Protein AF-B3QTT0-F1 (afdb_monomer)

Structure (mmCIF, N/CA/C/O backbone):
data_AF-B3QTT0-F1
#
_entry.id   AF-B3QTT0-F1
#
loop_
_atom_site.group_PDB
_atom_site.id
_atom_site.type_symbol
_atom_site.label_atom_id
_atom_site.label_alt_id
_atom_site.label_comp_id
_atom_site.label_asym_id
_atom_site.label_entity_id
_atom_site.label_seq_id
_atom_site.pdbx_PDB_ins_code
_atom_site.Cartn_x
_atom_site.Cartn_y
_atom_site.Cartn_z
_atom_site.occupancy
_atom_site.B_iso_or_equiv
_atom_site.auth_seq_id
_atom_site.auth_comp_id
_atom_site.auth_asym_id
_atom_site.auth_atom_id
_atom_site.pdbx_PDB_model_num
ATOM 1 N N . MET A 1 1 ? -16.210 -23.527 11.762 1.00 30.28 1 MET A N 1
ATOM 2 C CA . MET A 1 1 ? -15.194 -23.739 10.715 1.00 30.28 1 MET A CA 1
ATOM 3 C C . MET A 1 1 ? -14.588 -22.382 10.447 1.00 30.28 1 MET A C 1
ATOM 5 O O . MET A 1 1 ? -15.225 -21.560 9.808 1.00 30.28 1 MET A O 1
ATOM 9 N N . SER A 1 2 ? -13.463 -22.096 11.092 1.00 31.66 2 SER A N 1
ATOM 10 C CA . SER A 1 2 ? -12.810 -20.791 11.032 1.00 31.66 2 SER A CA 1
ATOM 11 C C . SER A 1 2 ? -12.000 -20.753 9.745 1.00 31.66 2 SER A C 1
ATOM 13 O O . SER A 1 2 ? -11.063 -21.538 9.609 1.00 31.66 2 SER A O 1
ATOM 15 N N . ALA A 1 3 ? -12.401 -19.918 8.785 1.00 34.81 3 ALA A N 1
ATOM 16 C CA . ALA A 1 3 ? -11.588 -19.654 7.609 1.00 34.81 3 ALA A CA 1
ATOM 17 C C . ALA A 1 3 ? -10.241 -19.118 8.103 1.00 34.81 3 ALA A C 1
ATOM 19 O O . ALA A 1 3 ? -10.165 -18.071 8.742 1.00 34.81 3 ALA A O 1
ATOM 20 N N . THR A 1 4 ? -9.193 -19.908 7.907 1.00 35.78 4 THR A N 1
ATOM 21 C CA . THR A 1 4 ? -7.813 -19.526 8.164 1.00 35.78 4 THR A CA 1
ATOM 22 C C . THR A 1 4 ? -7.511 -18.273 7.356 1.00 35.78 4 THR A C 1
ATOM 24 O O . THR A 1 4 ? -7.385 -18.340 6.135 1.00 35.78 4 THR A O 1
ATOM 27 N N . GLN A 1 5 ? -7.405 -17.140 8.050 1.00 41.88 5 GLN A N 1
ATOM 28 C CA . GLN A 1 5 ? -6.781 -15.903 7.587 1.00 41.88 5 GLN A CA 1
ATOM 29 C C . GLN A 1 5 ? -5.292 -16.195 7.322 1.00 41.88 5 GLN A C 1
ATOM 31 O O . GLN A 1 5 ? -4.412 -15.857 8.104 1.00 41.88 5 GLN A O 1
ATOM 36 N N . GLN A 1 6 ? -4.995 -16.925 6.248 1.00 40.34 6 GLN A N 1
ATOM 37 C CA . GLN A 1 6 ? -3.634 -17.128 5.765 1.00 40.34 6 GLN A CA 1
ATOM 38 C C . GLN A 1 6 ? -3.303 -15.977 4.810 1.00 40.34 6 GLN A C 1
ATOM 40 O O . GLN A 1 6 ? -3.193 -16.163 3.600 1.00 40.34 6 GLN A O 1
ATOM 45 N N . ASN A 1 7 ? -3.149 -14.765 5.355 1.00 41.94 7 ASN A N 1
ATOM 46 C CA . ASN A 1 7 ? -2.376 -13.747 4.649 1.00 41.94 7 ASN A CA 1
ATOM 47 C C . ASN A 1 7 ? -0.917 -14.217 4.672 1.00 41.94 7 ASN A C 1
ATOM 49 O O . ASN A 1 7 ? -0.237 -14.185 5.689 1.00 41.94 7 ASN A O 1
ATOM 53 N N . SER A 1 8 ? -0.551 -14.786 3.526 1.00 37.41 8 SER A N 1
ATOM 54 C CA . SER A 1 8 ? 0.624 -15.576 3.167 1.00 37.41 8 SER A CA 1
ATOM 55 C C . SER A 1 8 ? 1.995 -15.081 3.695 1.00 37.41 8 SER A C 1
ATOM 57 O O . SER A 1 8 ? 2.170 -13.876 3.894 1.00 37.41 8 SER A O 1
ATOM 59 N N . PRO A 1 9 ? 3.004 -15.985 3.794 1.00 49.59 9 PRO A N 1
ATOM 60 C CA . PRO A 1 9 ? 4.434 -15.737 4.095 1.00 49.59 9 PRO A CA 1
ATOM 61 C C . PRO A 1 9 ? 5.129 -14.557 3.382 1.00 49.59 9 PRO A C 1
ATOM 63 O O . PRO A 1 9 ? 6.264 -14.218 3.712 1.00 49.59 9 PRO A O 1
ATOM 66 N N . ARG A 1 10 ? 4.476 -13.917 2.408 1.00 65.88 10 ARG A N 1
ATOM 67 C CA . ARG A 1 10 ? 4.928 -12.694 1.734 1.00 65.88 10 ARG A CA 1
ATOM 68 C C . ARG A 1 10 ? 4.913 -11.451 2.638 1.00 65.88 10 ARG A C 1
ATOM 70 O O . ARG A 1 10 ? 5.781 -10.598 2.488 1.00 65.88 10 ARG A O 1
ATOM 77 N N . TRP A 1 11 ? 3.977 -11.358 3.586 1.00 66.75 11 TRP A N 1
ATOM 78 C CA . TRP A 1 11 ? 3.913 -10.244 4.549 1.00 66.75 11 TRP A CA 1
ATOM 79 C C . TRP A 1 11 ? 4.868 -10.437 5.732 1.00 66.75 11 TRP A C 1
ATOM 81 O O . TRP A 1 11 ? 5.407 -9.466 6.252 1.00 66.75 11 TRP A O 1
ATOM 91 N N . GLU A 1 12 ? 5.128 -11.689 6.124 1.00 60.31 12 GLU A N 1
ATOM 92 C CA . GLU A 1 12 ? 5.985 -12.042 7.269 1.00 60.31 12 GLU A CA 1
ATOM 93 C C . GLU A 1 12 ? 7.455 -11.634 7.084 1.00 60.31 12 GLU A C 1
ATOM 95 O O . GLU A 1 12 ? 8.209 -11.560 8.052 1.00 60.31 12 GLU A O 1
ATOM 100 N N . ARG A 1 13 ? 7.873 -11.354 5.843 1.00 75.94 13 ARG A N 1
ATOM 101 C CA . ARG A 1 13 ? 9.227 -10.877 5.527 1.00 75.94 13 ARG A CA 1
ATOM 102 C C . ARG A 1 13 ? 9.392 -9.371 5.728 1.00 75.94 13 ARG A C 1
ATOM 104 O O . ARG A 1 13 ? 10.522 -8.895 5.695 1.00 75.94 13 ARG A O 1
ATOM 111 N N . LEU A 1 14 ? 8.302 -8.620 5.895 1.00 89.50 14 LEU A N 1
ATOM 112 C CA . LEU A 1 14 ? 8.354 -7.168 6.034 1.00 89.50 14 LEU A CA 1
ATOM 113 C C . LEU A 1 14 ? 8.756 -6.771 7.456 1.00 89.50 14 LEU A C 1
ATOM 115 O O . LEU A 1 14 ? 8.346 -7.385 8.440 1.00 89.50 14 LEU A O 1
ATOM 119 N N . VAL A 1 15 ? 9.545 -5.706 7.569 1.00 92.94 15 VAL A N 1
ATOM 120 C CA . VAL A 1 15 ? 10.013 -5.175 8.853 1.00 92.94 15 VAL A CA 1
ATOM 121 C C . VAL A 1 15 ? 9.208 -3.929 9.194 1.00 92.94 15 VAL A C 1
ATOM 123 O O . VAL A 1 15 ? 9.113 -3.025 8.364 1.00 92.94 15 VAL A O 1
ATOM 126 N N . LYS A 1 16 ? 8.637 -3.867 10.406 1.00 94.44 16 LYS A N 1
ATOM 127 C CA . LYS A 1 16 ? 7.961 -2.657 10.903 1.00 94.44 16 LYS A CA 1
ATOM 128 C C . LYS A 1 16 ? 8.996 -1.544 11.040 1.00 94.44 16 LYS A C 1
ATOM 130 O O . LYS A 1 16 ? 9.996 -1.720 11.734 1.00 94.44 16 LYS A O 1
ATOM 135 N N . VAL A 1 17 ? 8.755 -0.420 10.377 1.00 96.19 17 VAL A N 1
ATOM 136 C CA . VAL A 1 17 ? 9.659 0.740 10.368 1.00 96.19 17 VAL A CA 1
ATOM 137 C C . VAL A 1 17 ? 9.076 1.941 11.101 1.00 96.19 17 VAL A C 1
ATOM 139 O O . VAL A 1 17 ? 9.834 2.759 11.613 1.00 96.19 17 VAL A O 1
ATOM 142 N N . GLU A 1 18 ? 7.749 2.043 11.181 1.00 96.38 18 GLU A N 1
ATOM 143 C CA . GLU A 1 18 ? 7.062 3.195 11.762 1.00 96.38 18 GLU A CA 1
ATOM 144 C C . GLU A 1 18 ? 5.696 2.776 12.324 1.00 96.38 18 GLU A C 1
ATOM 146 O O . GLU A 1 18 ? 5.080 1.815 11.857 1.00 96.38 18 GLU A O 1
ATOM 151 N N . GLU A 1 19 ? 5.236 3.498 13.342 1.00 95.94 19 GLU A N 1
ATOM 152 C CA . GLU A 1 19 ? 3.873 3.443 13.871 1.00 95.94 19 GLU A CA 1
ATOM 153 C C . GLU A 1 19 ? 3.306 4.861 13.827 1.00 95.94 19 GLU A C 1
ATOM 155 O O . GLU A 1 19 ? 3.958 5.809 14.272 1.00 95.94 19 GLU A O 1
ATOM 160 N N . ILE A 1 20 ? 2.113 5.006 13.260 1.00 94.31 20 ILE A N 1
ATOM 161 C CA . ILE A 1 20 ? 1.448 6.288 13.052 1.00 94.31 20 ILE A CA 1
ATOM 162 C C . ILE A 1 20 ? 0.136 6.258 13.827 1.00 94.31 20 ILE A C 1
ATOM 164 O O . ILE A 1 20 ? -0.740 5.433 13.565 1.00 94.31 20 ILE A O 1
ATOM 168 N N . GLU A 1 21 ? -0.017 7.183 14.767 1.00 93.44 21 GLU A N 1
ATOM 169 C CA . GLU A 1 21 ? -1.262 7.369 15.505 1.00 93.44 21 GLU A CA 1
ATOM 170 C C . GLU A 1 21 ? -2.056 8.534 14.907 1.00 93.44 21 GLU A C 1
ATOM 172 O O . GLU A 1 21 ? -1.534 9.625 14.671 1.00 93.44 21 GLU A O 1
ATOM 177 N N . THR A 1 22 ? -3.341 8.296 14.670 1.00 89.31 22 THR A N 1
ATOM 178 C CA . THR A 1 22 ? -4.315 9.311 14.262 1.00 89.31 22 THR A CA 1
ATOM 179 C C . THR A 1 22 ? -5.434 9.387 15.299 1.00 89.31 22 THR A C 1
ATOM 181 O O . THR A 1 22 ? -5.515 8.557 16.207 1.00 89.31 22 THR A O 1
ATOM 184 N N . GLU A 1 23 ? -6.342 10.356 15.163 1.00 89.50 23 GLU A N 1
ATOM 185 C CA . GLU A 1 23 ? -7.498 10.464 16.066 1.00 89.50 23 GLU A CA 1
ATOM 186 C C . GLU A 1 23 ? -8.392 9.211 16.040 1.00 89.50 23 GLU A C 1
ATOM 188 O O . GLU A 1 23 ? -9.024 8.878 17.041 1.00 89.50 23 GLU A O 1
ATOM 193 N N . THR A 1 24 ? -8.442 8.505 14.905 1.00 89.31 24 THR A N 1
ATOM 194 C CA . THR A 1 24 ? -9.387 7.403 14.659 1.00 89.31 24 THR A CA 1
ATOM 195 C C . THR A 1 24 ? -8.727 6.032 14.526 1.00 89.31 24 THR A C 1
ATOM 197 O O . THR A 1 24 ? -9.371 5.025 14.810 1.00 89.31 24 THR A O 1
ATOM 200 N N . TYR A 1 25 ? -7.457 5.979 14.129 1.00 92.44 25 TYR A N 1
ATOM 201 C CA . TYR A 1 25 ? -6.761 4.742 13.767 1.00 92.44 25 TYR A CA 1
ATOM 202 C C . TYR A 1 25 ? -5.317 4.707 14.269 1.00 92.44 25 TYR A C 1
ATOM 204 O O . TYR A 1 25 ? -4.668 5.751 14.386 1.00 92.44 25 TYR A O 1
ATOM 212 N N . PHE A 1 26 ? -4.809 3.493 14.467 1.00 94.25 26 PHE A N 1
ATOM 213 C CA . PHE A 1 26 ? -3.380 3.190 14.531 1.00 94.25 26 PHE A CA 1
ATOM 214 C C . PHE A 1 26 ? -2.946 2.561 13.210 1.00 94.25 26 PHE A C 1
ATOM 216 O O . PHE A 1 26 ? -3.672 1.742 12.646 1.00 94.25 26 PHE A O 1
ATOM 223 N N . ILE A 1 27 ? -1.785 2.953 12.695 1.00 94.94 27 ILE A N 1
ATOM 224 C CA . ILE A 1 27 ? -1.273 2.451 11.422 1.00 94.94 27 ILE A CA 1
ATOM 225 C C . ILE A 1 27 ? 0.163 1.987 11.616 1.00 94.94 27 ILE A C 1
ATOM 227 O O . ILE A 1 27 ? 1.057 2.793 11.871 1.00 94.94 27 ILE A O 1
ATOM 231 N N . ASP A 1 28 ? 0.387 0.695 11.426 1.00 95.69 28 ASP A N 1
ATOM 232 C CA . ASP A 1 28 ? 1.726 0.121 11.409 1.00 95.69 28 ASP A CA 1
ATOM 233 C C . ASP A 1 28 ? 2.252 0.103 9.980 1.00 95.69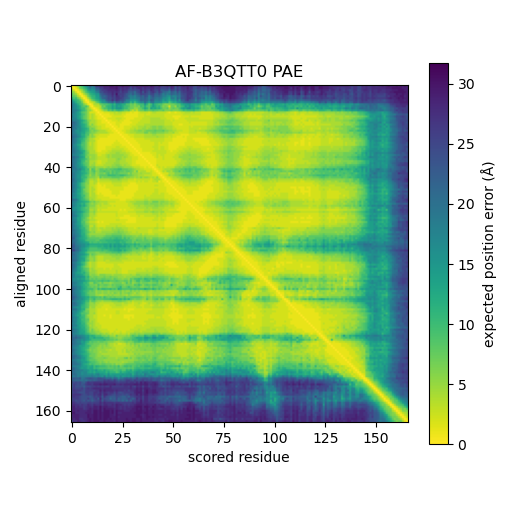 28 ASP A C 1
ATOM 235 O O . ASP A 1 28 ? 1.626 -0.479 9.090 1.00 95.69 28 ASP A O 1
ATOM 239 N N . ALA A 1 29 ? 3.411 0.720 9.759 1.00 96.19 29 ALA A N 1
ATOM 240 C CA . ALA A 1 29 ? 4.055 0.763 8.458 1.00 96.19 29 ALA A CA 1
ATOM 241 C C . ALA A 1 29 ? 5.269 -0.168 8.409 1.00 96.19 29 ALA A C 1
ATOM 243 O O . ALA A 1 29 ? 6.104 -0.206 9.320 1.00 96.19 29 ALA A O 1
ATOM 244 N N . TYR A 1 30 ? 5.384 -0.900 7.307 1.00 95.75 30 TYR A N 1
ATOM 245 C CA . TYR A 1 30 ? 6.401 -1.915 7.090 1.00 95.75 30 TYR A CA 1
ATOM 246 C C . TYR A 1 30 ? 7.085 -1.728 5.740 1.00 95.75 30 TYR A C 1
ATOM 248 O O . TYR A 1 30 ? 6.482 -1.260 4.771 1.00 95.75 30 TYR A O 1
ATOM 256 N N . CYS A 1 31 ? 8.341 -2.156 5.671 1.00 94.62 31 CYS A N 1
ATOM 257 C CA . CYS A 1 31 ? 9.157 -2.116 4.467 1.00 94.62 31 CYS A CA 1
ATOM 258 C C . CYS A 1 31 ? 9.805 -3.481 4.212 1.00 94.62 31 CYS A C 1
ATOM 260 O O . CYS A 1 31 ? 10.146 -4.207 5.152 1.00 94.62 31 CYS A O 1
ATOM 262 N N . SER A 1 32 ? 9.985 -3.825 2.939 1.00 91.94 32 SER A N 1
ATOM 263 C CA . SER A 1 32 ? 10.781 -4.982 2.546 1.00 91.94 32 SER A CA 1
ATOM 264 C C . SER A 1 32 ? 12.247 -4.785 2.956 1.00 91.94 32 SER A C 1
ATOM 266 O O . SER A 1 32 ? 12.843 -3.760 2.621 1.00 91.94 32 SER A O 1
ATOM 268 N N . PRO A 1 33 ? 12.873 -5.769 3.627 1.00 89.25 33 PRO A N 1
ATOM 269 C CA . PRO A 1 33 ? 14.311 -5.753 3.882 1.00 89.25 33 PRO A CA 1
ATOM 270 C C . PRO A 1 33 ? 15.129 -6.077 2.621 1.00 89.25 33 PRO A C 1
ATOM 272 O O . PRO A 1 33 ? 16.337 -5.851 2.600 1.00 89.25 33 PRO A O 1
ATOM 275 N N . ILE A 1 34 ? 14.482 -6.621 1.585 1.00 87.62 34 ILE A N 1
ATOM 276 C CA . ILE A 1 34 ? 15.075 -6.933 0.283 1.00 87.62 34 ILE A CA 1
ATOM 277 C C . ILE A 1 34 ? 14.886 -5.732 -0.642 1.00 87.62 34 ILE A C 1
ATOM 279 O O . ILE A 1 34 ? 13.804 -5.137 -0.685 1.00 87.62 34 ILE A O 1
ATOM 283 N N . SER A 1 35 ? 15.929 -5.391 -1.399 1.00 87.25 35 SER A N 1
ATOM 284 C CA . SER A 1 35 ? 15.876 -4.280 -2.349 1.00 87.25 35 SER A CA 1
ATOM 285 C C . SER A 1 35 ? 14.880 -4.544 -3.483 1.00 87.25 35 SER A C 1
ATOM 287 O O . SER A 1 35 ? 14.721 -5.673 -3.943 1.00 87.25 35 SER A O 1
ATOM 289 N N . SER A 1 36 ? 14.253 -3.486 -4.000 1.00 87.94 36 SER A N 1
ATOM 290 C CA . SER A 1 36 ? 13.345 -3.583 -5.151 1.00 87.94 36 SER A CA 1
ATOM 291 C C . SER A 1 36 ? 13.999 -4.235 -6.380 1.00 87.94 36 SER A C 1
ATOM 293 O O . SER A 1 36 ? 13.362 -5.025 -7.071 1.00 87.94 36 SER A O 1
ATOM 295 N N . ALA A 1 37 ? 15.282 -3.959 -6.650 1.00 88.12 37 ALA A N 1
ATOM 296 C CA . ALA A 1 37 ? 16.010 -4.579 -7.762 1.00 88.12 37 ALA A CA 1
ATOM 297 C C . ALA A 1 37 ? 16.071 -6.109 -7.627 1.00 88.12 37 ALA A C 1
ATOM 299 O O . ALA A 1 37 ? 15.714 -6.827 -8.556 1.00 88.12 37 ALA A O 1
ATOM 300 N N . GLU A 1 38 ? 16.434 -6.600 -6.444 1.00 85.69 38 GLU A N 1
ATOM 301 C CA . GLU A 1 38 ? 16.516 -8.034 -6.162 1.00 85.69 38 GLU A CA 1
ATOM 302 C C . GLU A 1 38 ? 15.138 -8.713 -6.197 1.00 85.69 38 GLU A C 1
ATOM 304 O O . GLU A 1 38 ? 15.007 -9.817 -6.728 1.00 85.69 38 GLU A O 1
ATOM 309 N N . LEU A 1 39 ? 14.095 -8.032 -5.706 1.00 86.62 39 LEU A N 1
ATOM 310 C CA . LEU A 1 39 ? 12.709 -8.498 -5.800 1.00 86.62 39 LEU A CA 1
ATOM 311 C C . LEU A 1 39 ? 12.242 -8.649 -7.255 1.00 86.62 39 LEU A C 1
ATOM 313 O O . LEU A 1 39 ? 11.593 -9.639 -7.593 1.00 86.62 39 LEU A O 1
ATOM 317 N N . LYS A 1 40 ? 12.593 -7.688 -8.118 1.00 85.62 40 LYS A N 1
ATOM 318 C CA . LYS A 1 40 ? 12.255 -7.707 -9.549 1.00 85.62 40 LYS A CA 1
ATOM 319 C C . LYS A 1 40 ? 12.939 -8.840 -10.305 1.00 85.62 40 LYS A C 1
ATOM 321 O O . LYS A 1 40 ? 12.348 -9.398 -11.219 1.00 85.62 40 LYS A O 1
ATOM 326 N N . GLU A 1 41 ? 14.167 -9.180 -9.937 1.00 83.00 41 GLU A N 1
ATOM 327 C CA . GLU A 1 41 ? 14.925 -10.224 -10.629 1.00 83.00 41 GLU A CA 1
ATOM 328 C C . GLU A 1 41 ? 14.528 -11.640 -10.192 1.00 83.00 41 GLU A C 1
ATOM 330 O O . GLU A 1 41 ? 14.554 -12.553 -11.015 1.00 83.00 41 GLU A O 1
ATOM 335 N N . ASN A 1 42 ? 14.147 -11.835 -8.922 1.00 80.38 42 ASN A N 1
ATOM 336 C CA . ASN A 1 42 ? 14.099 -13.178 -8.328 1.00 80.38 42 ASN A CA 1
ATOM 337 C C . ASN A 1 42 ? 12.736 -13.611 -7.776 1.00 80.38 42 ASN A C 1
ATOM 339 O O . ASN A 1 42 ? 12.581 -14.786 -7.449 1.00 80.38 42 ASN A O 1
ATOM 343 N N . HIS A 1 43 ? 11.772 -12.694 -7.632 1.00 75.69 43 HIS A N 1
ATOM 344 C CA . HIS A 1 43 ? 10.575 -12.954 -6.822 1.00 75.69 43 HIS A CA 1
ATOM 345 C C . HIS A 1 43 ? 9.251 -12.499 -7.453 1.00 75.69 43 HIS A C 1
ATOM 347 O O . HIS A 1 43 ? 8.223 -12.533 -6.787 1.00 75.69 43 HIS A O 1
ATOM 353 N N . LEU A 1 44 ? 9.216 -12.063 -8.719 1.00 82.38 44 LEU A N 1
ATOM 354 C CA . LEU A 1 44 ? 7.985 -11.524 -9.330 1.00 82.38 44 LEU A CA 1
ATOM 355 C C . LEU A 1 44 ? 6.818 -12.522 -9.420 1.00 82.38 44 LEU A C 1
ATOM 357 O O . LEU A 1 44 ? 5.666 -12.100 -9.522 1.00 82.38 44 LEU A O 1
ATOM 361 N N . ASP A 1 45 ? 7.091 -13.821 -9.335 1.00 81.38 45 ASP A N 1
ATOM 362 C CA . ASP A 1 45 ? 6.091 -14.887 -9.295 1.00 81.38 45 ASP A CA 1
ATOM 363 C C . ASP A 1 45 ? 5.178 -14.807 -8.056 1.00 81.38 45 ASP A C 1
ATOM 365 O O . ASP A 1 45 ? 3.991 -15.126 -8.146 1.00 81.38 45 ASP A O 1
ATOM 369 N N . GLU A 1 46 ? 5.682 -14.304 -6.922 1.00 79.38 46 GLU A N 1
ATOM 370 C CA . GLU A 1 46 ? 4.897 -14.074 -5.696 1.00 79.38 46 GLU A CA 1
ATOM 371 C C . GLU A 1 46 ? 4.322 -12.645 -5.579 1.00 79.38 46 GLU A C 1
ATOM 373 O O . GLU A 1 46 ? 3.584 -12.350 -4.631 1.00 79.38 46 GLU A O 1
ATOM 378 N N . LYS A 1 47 ? 4.586 -11.778 -6.569 1.00 86.94 47 LYS A N 1
ATOM 379 C CA . LYS A 1 47 ? 4.180 -10.357 -6.651 1.00 86.94 47 LYS A CA 1
ATOM 380 C C . LYS A 1 47 ? 4.684 -9.466 -5.496 1.00 86.94 47 LYS A C 1
ATOM 382 O O . LYS A 1 47 ? 3.888 -8.727 -4.945 1.00 86.94 47 LYS A O 1
ATOM 387 N N . PRO A 1 48 ? 5.949 -9.494 -5.071 1.00 89.25 48 PRO A N 1
ATOM 388 C CA . PRO A 1 48 ? 6.426 -9.084 -3.741 1.00 89.25 48 PRO A CA 1
ATOM 389 C C . PRO A 1 48 ? 5.932 -7.706 -3.264 1.00 89.25 48 PRO A C 1
ATOM 391 O O . PRO A 1 48 ? 5.692 -6.801 -4.059 1.00 89.25 48 PRO A O 1
ATOM 394 N N . ILE A 1 49 ? 5.767 -7.541 -1.945 1.00 91.50 49 ILE A N 1
ATOM 395 C CA . ILE A 1 49 ? 5.361 -6.254 -1.354 1.00 91.50 49 ILE A CA 1
ATOM 396 C C . ILE A 1 49 ? 6.605 -5.449 -1.016 1.00 91.50 49 ILE A C 1
ATOM 398 O O . ILE A 1 49 ? 7.460 -5.926 -0.277 1.00 91.50 49 ILE A O 1
ATOM 402 N N . LEU A 1 50 ? 6.673 -4.220 -1.517 1.00 92.75 50 LEU A N 1
ATOM 403 C CA . LEU A 1 50 ? 7.742 -3.293 -1.171 1.00 92.75 50 LEU A CA 1
ATOM 404 C C . LEU A 1 50 ? 7.431 -2.557 0.139 1.00 92.75 50 LEU A C 1
ATOM 406 O O . LEU A 1 50 ? 8.277 -2.512 1.030 1.00 92.75 50 LEU A O 1
ATOM 410 N N . TYR A 1 51 ? 6.202 -2.048 0.278 1.00 94.94 51 TYR A N 1
ATOM 411 C CA . TYR A 1 51 ? 5.723 -1.335 1.468 1.00 94.94 51 TYR A CA 1
ATOM 412 C C . TYR A 1 51 ? 4.331 -1.807 1.875 1.00 94.94 51 TYR A C 1
ATOM 414 O O . TYR A 1 51 ? 3.497 -2.081 1.014 1.00 94.94 51 TYR A O 1
ATOM 422 N N . ALA A 1 52 ? 4.063 -1.842 3.174 1.00 94.75 52 ALA A N 1
ATOM 423 C CA . ALA A 1 52 ? 2.781 -2.249 3.733 1.00 94.75 52 ALA A CA 1
ATOM 424 C C . ALA A 1 52 ? 2.339 -1.321 4.860 1.00 94.75 52 ALA A C 1
ATOM 426 O O . ALA A 1 52 ? 3.171 -0.827 5.614 1.00 94.75 52 ALA A O 1
ATOM 427 N N . PHE A 1 53 ? 1.030 -1.129 4.994 1.00 94.94 53 PHE A N 1
ATOM 428 C CA . PHE A 1 53 ? 0.423 -0.290 6.022 1.00 94.94 53 PHE A CA 1
ATOM 429 C C . PHE A 1 53 ? -0.793 -1.020 6.584 1.00 94.94 53 PHE A C 1
ATOM 431 O O . PHE A 1 53 ? -1.801 -1.156 5.891 1.00 94.94 53 PHE A O 1
ATOM 438 N N . ALA A 1 54 ? -0.691 -1.536 7.806 1.00 94.25 54 ALA A N 1
ATOM 439 C CA . ALA A 1 54 ? -1.788 -2.212 8.489 1.00 94.25 54 ALA A CA 1
ATOM 440 C C . ALA A 1 54 ? -2.547 -1.204 9.352 1.00 94.25 54 ALA A C 1
ATOM 442 O O . ALA A 1 54 ? -1.946 -0.532 10.183 1.00 94.25 54 ALA A O 1
ATOM 443 N N . VAL A 1 55 ? -3.855 -1.091 9.133 1.00 93.44 55 VAL A N 1
ATOM 444 C CA . VAL A 1 55 ? -4.722 -0.124 9.808 1.00 93.44 55 VAL A CA 1
ATOM 445 C C . VAL A 1 55 ? -5.527 -0.841 10.882 1.00 93.44 55 VAL A C 1
ATOM 447 O O . VAL A 1 55 ? -6.174 -1.857 10.613 1.00 93.44 55 VAL A O 1
ATOM 450 N N . PHE A 1 56 ? -5.516 -0.277 12.081 1.00 92.88 56 PHE A N 1
ATOM 451 C CA . PHE A 1 56 ? -6.233 -0.762 13.249 1.00 92.88 56 PHE A CA 1
ATOM 452 C C . PHE A 1 56 ? -7.148 0.331 13.797 1.00 92.88 56 PHE A C 1
ATOM 454 O O . PHE A 1 56 ? -6.831 1.520 13.719 1.00 92.88 56 PHE A O 1
ATOM 461 N N . ASP A 1 57 ? -8.286 -0.061 14.359 1.00 91.94 57 ASP A N 1
ATOM 462 C CA . ASP A 1 57 ? -9.157 0.860 15.088 1.00 91.94 57 ASP A CA 1
ATOM 463 C C . ASP A 1 57 ? -8.585 1.209 16.480 1.00 91.94 57 ASP A C 1
ATOM 465 O O . ASP A 1 57 ? -7.545 0.701 16.905 1.00 91.94 57 ASP A O 1
ATOM 469 N N . ARG A 1 58 ? -9.270 2.087 17.223 1.00 90.44 58 ARG A N 1
ATOM 470 C CA . ARG A 1 58 ? -8.860 2.483 18.586 1.00 90.44 58 ARG A CA 1
ATOM 471 C C . ARG A 1 58 ? -8.915 1.347 19.611 1.00 90.44 58 ARG A C 1
ATOM 473 O O . ARG A 1 58 ? -8.315 1.479 20.676 1.00 90.44 58 ARG A O 1
ATOM 480 N N . GLU A 1 59 ? -9.627 0.267 19.311 1.00 93.12 59 GLU A N 1
ATOM 481 C CA . GLU A 1 59 ? -9.694 -0.943 20.133 1.00 93.12 59 GLU A CA 1
ATOM 482 C C . GLU A 1 59 ? -8.618 -1.967 19.727 1.00 93.12 59 GLU A C 1
ATOM 484 O O . GLU A 1 59 ? -8.547 -3.054 20.300 1.00 93.12 59 GLU A O 1
ATOM 489 N N . ASN A 1 60 ? -7.727 -1.585 18.803 1.00 89.06 60 ASN A N 1
ATOM 490 C CA . ASN A 1 60 ? -6.637 -2.389 18.267 1.00 89.06 60 ASN A CA 1
ATOM 491 C C . ASN A 1 60 ? -7.113 -3.615 17.467 1.00 89.06 60 ASN A C 1
ATOM 493 O O . ASN A 1 60 ? -6.418 -4.632 17.379 1.00 89.06 60 ASN A O 1
ATOM 497 N N . HIS A 1 61 ? -8.298 -3.535 16.865 1.00 90.00 61 HIS A N 1
ATOM 498 C CA . HIS A 1 61 ? -8.754 -4.525 15.901 1.00 90.00 61 HIS A CA 1
ATOM 499 C C . HIS A 1 61 ? -8.235 -4.183 14.511 1.00 90.00 61 HIS A C 1
ATOM 501 O O . HIS A 1 61 ? -8.303 -3.035 14.076 1.00 90.00 61 HIS A O 1
ATOM 507 N N . TYR A 1 62 ? -7.744 -5.195 13.794 1.00 89.44 62 TYR A N 1
ATOM 508 C CA . TYR A 1 62 ? -7.372 -5.045 12.391 1.00 89.44 62 TYR A CA 1
ATOM 509 C C . TYR A 1 62 ? -8.594 -4.653 11.560 1.00 89.44 62 TYR A C 1
ATOM 511 O O . TYR A 1 62 ? -9.642 -5.299 11.635 1.00 89.44 62 TYR A O 1
ATOM 519 N N . VAL A 1 63 ? -8.426 -3.621 10.740 1.00 89.75 63 VAL A N 1
ATOM 520 C CA . VAL A 1 63 ? -9.477 -3.082 9.882 1.00 89.75 63 VAL A CA 1
ATOM 521 C C . VAL A 1 63 ? -9.234 -3.466 8.424 1.00 89.75 63 VAL A C 1
ATOM 523 O O . VAL A 1 63 ? -10.056 -4.144 7.808 1.00 89.75 63 VAL A O 1
ATOM 526 N N . LEU A 1 64 ? -8.107 -3.024 7.874 1.00 91.44 64 LEU A N 1
ATOM 527 C CA . LEU A 1 64 ? -7.656 -3.318 6.517 1.00 91.44 64 LEU A CA 1
ATOM 528 C C . LEU A 1 64 ? -6.148 -3.086 6.426 1.00 91.44 64 LEU A C 1
ATOM 530 O O . LEU A 1 64 ? -5.532 -2.551 7.350 1.00 91.44 64 LEU A O 1
ATOM 534 N N . SER A 1 65 ? -5.545 -3.440 5.300 1.00 93.06 65 SER A N 1
ATOM 535 C CA . SER A 1 65 ? -4.170 -3.051 4.999 1.00 93.06 65 SER A CA 1
ATOM 536 C C . SER A 1 65 ? -4.020 -2.535 3.581 1.00 93.06 65 SER A C 1
ATOM 538 O O . SER A 1 65 ? -4.758 -2.920 2.681 1.00 93.06 65 SER A O 1
ATOM 540 N N . TYR A 1 66 ? -3.021 -1.688 3.379 1.00 93.88 66 TYR A N 1
ATOM 541 C CA . TYR A 1 66 ? -2.530 -1.317 2.062 1.00 93.88 66 TYR A CA 1
ATOM 542 C C . TYR A 1 66 ? -1.190 -2.007 1.814 1.00 93.88 66 TYR A C 1
ATOM 544 O O . TYR A 1 66 ? -0.381 -2.139 2.735 1.00 93.88 66 TYR A O 1
ATOM 552 N N . GLY A 1 67 ? -0.933 -2.427 0.581 1.00 93.31 67 GLY A N 1
ATOM 553 C CA . GLY A 1 67 ? 0.343 -3.004 0.168 1.00 93.31 67 GLY A CA 1
ATOM 554 C C . GLY A 1 67 ? 0.740 -2.517 -1.218 1.00 93.31 67 GLY A C 1
ATOM 555 O O . GLY A 1 67 ? -0.068 -2.557 -2.139 1.00 93.31 67 GLY A O 1
ATOM 556 N N . LEU A 1 68 ? 1.980 -2.056 -1.369 1.00 94.56 68 LEU A N 1
ATOM 557 C CA . LEU A 1 68 ? 2.564 -1.743 -2.668 1.00 94.56 68 LEU A CA 1
ATOM 558 C C . LEU A 1 68 ? 3.180 -3.017 -3.258 1.00 94.56 68 LEU A C 1
ATOM 560 O O . LEU A 1 68 ? 4.291 -3.400 -2.892 1.00 94.56 68 LEU A O 1
ATOM 564 N N . GLU A 1 69 ? 2.448 -3.678 -4.149 1.00 93.19 69 GLU A N 1
ATOM 565 C CA . GLU A 1 69 ? 2.914 -4.857 -4.879 1.00 93.19 69 GLU A CA 1
ATOM 566 C C . GLU A 1 69 ? 3.808 -4.470 -6.059 1.00 93.19 69 GLU A C 1
ATOM 568 O O . GLU A 1 69 ? 3.509 -3.522 -6.787 1.00 93.19 69 GLU A O 1
ATOM 573 N N . ILE A 1 70 ? 4.844 -5.265 -6.310 1.00 91.38 70 ILE A N 1
ATOM 574 C CA . ILE A 1 70 ? 5.594 -5.258 -7.567 1.00 91.38 70 ILE A CA 1
ATOM 575 C C . ILE A 1 70 ? 5.096 -6.436 -8.406 1.00 91.38 70 ILE A C 1
ATOM 577 O O . ILE A 1 70 ? 5.124 -7.576 -7.943 1.00 91.38 70 ILE A O 1
ATOM 581 N N . ARG A 1 71 ? 4.635 -6.191 -9.635 1.00 89.94 71 ARG A N 1
ATOM 582 C CA . ARG A 1 71 ? 4.192 -7.263 -10.544 1.00 89.94 71 ARG A CA 1
ATOM 583 C C . ARG A 1 71 ? 4.398 -6.894 -12.005 1.00 89.94 71 ARG A C 1
ATOM 585 O O . ARG A 1 71 ? 4.404 -5.717 -12.359 1.00 89.94 71 ARG A O 1
ATOM 592 N N . GLU A 1 72 ? 4.518 -7.913 -12.845 1.00 90.12 72 GLU A N 1
ATOM 593 C CA . GLU A 1 72 ? 4.408 -7.748 -14.292 1.00 90.12 72 GLU A CA 1
ATOM 594 C C . GLU A 1 72 ? 2.962 -7.394 -14.669 1.00 90.12 72 GLU A C 1
ATOM 596 O O . GLU A 1 72 ? 1.999 -7.939 -14.119 1.00 90.12 72 GLU A O 1
ATOM 601 N N . ALA A 1 73 ? 2.814 -6.454 -15.592 1.00 89.50 73 ALA A N 1
ATOM 602 C CA . ALA A 1 73 ? 1.553 -6.041 -16.179 1.00 89.50 73 ALA A CA 1
ATOM 603 C C . ALA A 1 73 ? 1.745 -5.750 -17.668 1.00 89.50 73 ALA A C 1
ATOM 605 O O . ALA A 1 73 ? 2.868 -5.628 -18.143 1.00 89.50 73 ALA A O 1
ATOM 606 N N . TYR A 1 74 ? 0.640 -5.621 -18.395 1.00 89.56 74 TYR A N 1
ATOM 607 C CA . TYR A 1 74 ? 0.652 -5.393 -19.836 1.00 89.56 74 TYR A CA 1
ATOM 608 C C . TYR A 1 74 ? 0.080 -4.014 -20.152 1.00 89.56 74 TYR A C 1
ATOM 610 O O . TYR A 1 74 ? -0.824 -3.525 -19.462 1.00 89.56 74 TYR A O 1
ATOM 618 N N . ARG A 1 75 ? 0.633 -3.365 -21.173 1.00 85.44 75 ARG A N 1
ATOM 619 C CA . ARG A 1 75 ? 0.088 -2.142 -21.767 1.00 85.44 75 ARG A CA 1
ATOM 620 C C . ARG A 1 75 ? -0.013 -2.314 -23.274 1.00 85.44 75 ARG A C 1
ATOM 622 O O . ARG A 1 75 ? 0.824 -2.980 -23.867 1.00 85.44 75 ARG A O 1
ATOM 629 N N . VAL A 1 76 ? -0.984 -1.645 -23.878 1.00 89.44 76 VAL A N 1
ATOM 630 C CA . VAL A 1 76 ? -1.095 -1.580 -25.334 1.00 89.44 76 VAL A CA 1
ATOM 631 C C . VAL A 1 76 ? -0.077 -0.563 -25.851 1.00 89.44 76 VAL A C 1
ATOM 633 O O . VAL A 1 76 ? -0.045 0.578 -25.379 1.00 89.44 76 VAL A O 1
ATOM 636 N N . ASN A 1 77 ? 0.789 -0.989 -26.765 1.00 87.94 77 ASN A N 1
ATOM 637 C CA . ASN A 1 77 ? 1.778 -0.129 -27.408 1.00 87.94 77 ASN A CA 1
ATOM 638 C C . ASN A 1 77 ? 1.188 0.602 -28.636 1.00 87.94 77 ASN A C 1
ATOM 640 O O . ASN A 1 77 ? 0.012 0.465 -28.961 1.00 87.94 77 ASN A O 1
ATOM 644 N N . GLU A 1 78 ? 2.003 1.396 -29.338 1.00 90.44 78 GLU A N 1
ATOM 645 C CA . GLU A 1 78 ? 1.563 2.168 -30.518 1.00 90.44 78 GLU A CA 1
ATOM 646 C C . GLU A 1 78 ? 1.121 1.303 -31.714 1.00 90.44 78 GLU A C 1
ATOM 648 O O . GLU A 1 78 ? 0.493 1.816 -32.638 1.00 90.44 78 GLU A O 1
ATOM 653 N N . ASN A 1 79 ? 1.443 0.007 -31.702 1.00 93.00 79 ASN A N 1
ATOM 654 C CA . ASN A 1 79 ? 1.077 -0.957 -32.739 1.00 93.00 79 ASN A CA 1
ATOM 655 C C . ASN A 1 79 ? -0.137 -1.819 -32.346 1.00 93.00 79 ASN A C 1
ATOM 657 O O . ASN A 1 79 ? -0.400 -2.811 -33.019 1.00 93.00 79 ASN A O 1
ATOM 661 N N . ASP A 1 80 ? -0.861 -1.454 -31.281 1.00 88.12 80 ASP A N 1
ATOM 662 C CA . ASP A 1 80 ? -1.960 -2.233 -30.690 1.00 88.12 80 ASP A CA 1
ATOM 663 C C . ASP A 1 80 ? -1.550 -3.625 -30.156 1.00 88.12 80 ASP A C 1
ATOM 665 O O . ASP A 1 80 ? -2.399 -4.492 -29.948 1.00 88.12 80 ASP A O 1
ATOM 669 N N . ASP A 1 81 ? -0.259 -3.835 -29.877 1.00 92.12 81 ASP A N 1
ATOM 670 C CA . ASP A 1 81 ? 0.246 -5.066 -29.264 1.00 92.12 81 ASP A CA 1
ATOM 671 C C . ASP A 1 81 ? 0.427 -4.904 -27.746 1.00 92.12 81 ASP A C 1
ATOM 673 O O . ASP A 1 81 ? 0.808 -3.837 -27.250 1.00 92.12 81 ASP A O 1
ATOM 677 N N . ASP A 1 82 ? 0.220 -5.997 -27.009 1.00 92.62 82 ASP A N 1
ATOM 678 C CA . ASP A 1 82 ? 0.486 -6.061 -25.572 1.00 92.62 82 ASP A CA 1
ATOM 679 C C . ASP A 1 82 ? 1.999 -6.111 -25.294 1.00 92.62 82 ASP A C 1
ATOM 681 O O . ASP A 1 82 ? 2.706 -7.040 -25.690 1.00 92.62 82 ASP A O 1
ATOM 685 N N . GLU A 1 83 ? 2.499 -5.118 -24.563 1.00 91.19 83 GLU A N 1
ATOM 686 C CA . GLU A 1 83 ? 3.883 -5.016 -24.102 1.00 91.19 83 GLU A CA 1
ATOM 687 C C . GLU A 1 83 ? 3.950 -5.209 -22.575 1.00 91.19 83 GLU A C 1
ATOM 689 O O . GLU A 1 83 ? 3.258 -4.489 -21.840 1.00 91.19 83 GLU A O 1
ATOM 694 N N . PRO A 1 84 ? 4.780 -6.144 -22.067 1.00 91.31 84 PRO A N 1
ATOM 695 C CA . PRO A 1 84 ? 4.961 -6.324 -20.635 1.00 91.31 84 PRO A CA 1
ATOM 696 C C . PRO A 1 84 ? 5.806 -5.194 -20.032 1.00 91.31 84 PRO A C 1
ATOM 698 O O . PRO A 1 84 ? 6.799 -4.749 -20.606 1.00 91.31 84 PRO A O 1
ATOM 701 N N . TYR A 1 85 ? 5.449 -4.773 -18.824 1.00 90.44 85 TYR A N 1
ATOM 702 C CA . TYR A 1 85 ? 6.237 -3.878 -17.984 1.00 90.44 85 TYR A CA 1
ATOM 703 C C . TYR A 1 85 ? 6.142 -4.309 -16.518 1.00 90.44 85 TYR A C 1
ATOM 705 O O . TYR A 1 85 ? 5.176 -4.949 -16.100 1.00 90.44 85 TYR A O 1
ATOM 713 N N . ILE A 1 86 ? 7.131 -3.930 -15.708 1.00 90.38 86 ILE A N 1
ATOM 714 C CA . ILE A 1 86 ? 7.069 -4.119 -14.255 1.00 90.38 86 ILE A CA 1
ATOM 715 C C . ILE A 1 86 ? 6.450 -2.870 -13.639 1.00 90.38 86 ILE A C 1
ATOM 717 O O . ILE A 1 86 ? 6.986 -1.770 -13.782 1.00 90.38 86 ILE A O 1
ATOM 721 N N . GLY A 1 87 ? 5.319 -3.049 -12.962 1.00 92.19 87 GLY A N 1
ATOM 722 C CA . GLY A 1 87 ? 4.581 -1.976 -12.315 1.00 92.19 87 GLY A CA 1
ATOM 723 C C . GLY A 1 87 ? 4.563 -2.074 -10.793 1.00 92.19 87 GLY A C 1
ATOM 724 O O . GLY A 1 87 ? 4.706 -3.162 -10.229 1.00 92.19 87 GLY A O 1
ATOM 725 N N . TYR A 1 88 ? 4.309 -0.935 -10.145 1.00 93.31 88 TYR A N 1
ATOM 726 C CA . TYR A 1 88 ? 4.063 -0.845 -8.704 1.00 93.31 88 TYR A CA 1
ATOM 727 C C . TYR A 1 88 ? 2.592 -0.510 -8.444 1.00 93.31 88 TYR A C 1
ATOM 729 O O . TYR A 1 88 ? 2.089 0.538 -8.863 1.00 93.31 88 TYR A O 1
ATOM 737 N N . PHE A 1 89 ? 1.897 -1.401 -7.746 1.00 93.19 89 PHE A N 1
ATOM 738 C CA . PHE A 1 89 ? 0.452 -1.353 -7.557 1.00 93.19 89 PHE A CA 1
ATOM 739 C C . PHE A 1 89 ? 0.142 -1.249 -6.077 1.00 93.19 89 PHE A C 1
ATOM 741 O O . PHE A 1 89 ? 0.397 -2.173 -5.312 1.00 93.19 89 PHE A O 1
ATOM 748 N N . LEU A 1 90 ? -0.402 -0.109 -5.671 1.00 93.75 90 LEU A N 1
ATOM 749 C CA . LEU A 1 90 ? -0.939 0.052 -4.335 1.00 93.75 90 LEU A CA 1
ATOM 750 C C . LEU A 1 90 ? -2.295 -0.640 -4.298 1.00 93.75 90 LEU A C 1
ATOM 752 O O . LEU A 1 90 ? -3.218 -0.216 -4.986 1.00 93.75 90 LEU A O 1
ATOM 756 N N . GLU A 1 91 ? -2.395 -1.698 -3.515 1.00 92.00 91 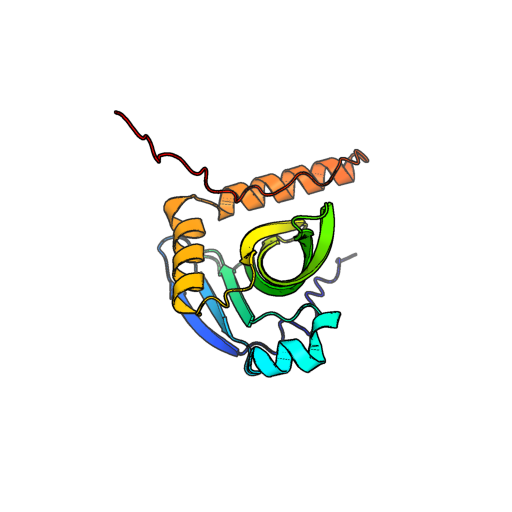GLU A N 1
ATOM 757 C CA . GLU A 1 91 ? -3.587 -2.518 -3.339 1.00 92.00 91 GLU A CA 1
ATOM 758 C C . GLU A 1 91 ? -4.095 -2.355 -1.900 1.00 92.00 91 GLU A C 1
ATOM 760 O O . GLU A 1 91 ? -3.302 -2.219 -0.968 1.00 92.00 91 GLU A O 1
ATOM 765 N N . THR A 1 92 ? -5.411 -2.375 -1.713 1.00 90.44 92 THR A N 1
ATOM 766 C CA . THR A 1 92 ? -6.062 -2.525 -0.409 1.00 90.44 92 THR A CA 1
ATOM 767 C C . THR A 1 92 ? -6.504 -3.962 -0.226 1.00 90.44 92 THR A C 1
ATOM 769 O O . THR A 1 92 ? -7.125 -4.549 -1.111 1.00 90.44 92 THR A O 1
ATOM 772 N N . PHE A 1 93 ? -6.259 -4.486 0.963 1.00 88.06 93 PHE A N 1
ATOM 773 C CA . PHE A 1 93 ? -6.683 -5.794 1.416 1.00 88.06 93 PHE A CA 1
ATOM 774 C C . PHE A 1 93 ? -7.675 -5.602 2.563 1.00 88.06 93 PHE A C 1
ATOM 776 O O . PHE A 1 93 ? -7.318 -5.146 3.650 1.00 88.06 93 PHE A O 1
ATOM 783 N N . CYS A 1 94 ? -8.934 -5.927 2.296 1.00 84.25 94 CYS A N 1
ATOM 784 C CA . CYS A 1 94 ? -9.994 -6.027 3.288 1.00 84.25 94 CYS A CA 1
ATOM 785 C C . CYS A 1 94 ? -10.157 -7.496 3.721 1.00 84.25 94 CYS A C 1
ATOM 787 O O . CYS A 1 94 ? -9.635 -8.396 3.059 1.00 84.25 94 CYS A O 1
ATOM 789 N N . PRO A 1 95 ? -10.893 -7.781 4.810 1.00 78.38 95 PRO A N 1
ATOM 790 C CA . PRO A 1 95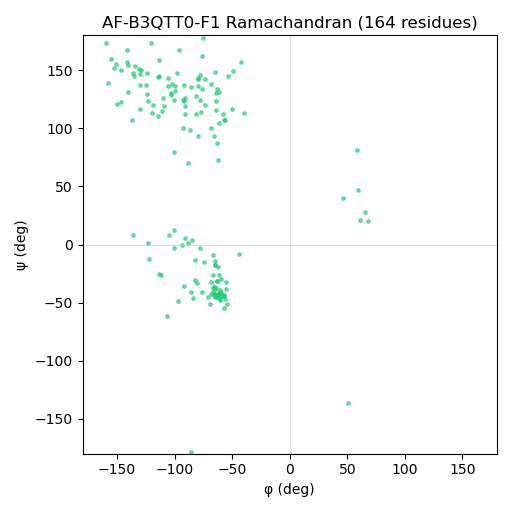 ? -11.063 -9.150 5.292 1.00 78.38 95 PRO A CA 1
ATOM 791 C C . PRO A 1 95 ? -11.609 -10.142 4.252 1.00 78.38 95 PRO A C 1
ATOM 793 O O . PRO A 1 9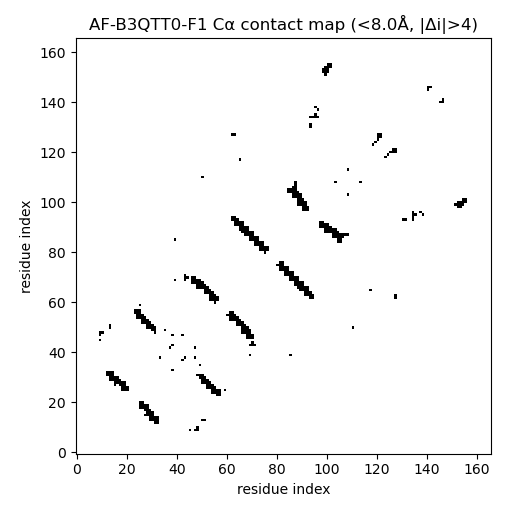5 ? -11.232 -11.311 4.305 1.00 78.38 95 PRO A O 1
ATOM 796 N N . ASN A 1 96 ? -12.464 -9.700 3.317 1.00 75.94 96 ASN A N 1
ATOM 797 C CA . ASN A 1 96 ? -13.117 -10.576 2.336 1.00 75.94 96 ASN A CA 1
ATOM 798 C C . ASN A 1 96 ? -12.859 -10.179 0.872 1.00 75.94 96 ASN A C 1
ATOM 800 O O . ASN A 1 96 ? -13.391 -10.817 -0.039 1.00 75.94 96 ASN A O 1
ATOM 804 N N . SER A 1 97 ? -12.066 -9.136 0.617 1.00 75.62 97 SER A N 1
ATOM 805 C CA . SER A 1 97 ? -11.875 -8.586 -0.728 1.00 75.62 97 SER A CA 1
ATOM 806 C C . SER A 1 97 ? -10.550 -7.839 -0.889 1.00 75.62 97 SER A C 1
ATOM 808 O O . SER A 1 97 ? -9.921 -7.416 0.080 1.00 75.62 97 SER A O 1
ATOM 810 N N . GLN A 1 98 ? -10.121 -7.691 -2.143 1.00 80.50 98 GLN A N 1
ATOM 811 C CA . GLN A 1 98 ? -8.937 -6.934 -2.541 1.00 80.50 98 GLN A CA 1
ATOM 812 C C . GLN A 1 98 ? -9.333 -5.885 -3.585 1.00 80.50 98 GLN A C 1
ATOM 814 O O . GLN A 1 98 ? -10.081 -6.194 -4.515 1.00 80.50 98 GLN A O 1
ATOM 819 N N . PHE A 1 99 ? -8.799 -4.668 -3.458 1.00 80.75 99 PHE A N 1
ATOM 820 C CA . PHE A 1 99 ? -9.057 -3.551 -4.370 1.00 80.75 99 PHE A CA 1
ATOM 821 C C . PHE A 1 99 ? -7.757 -2.902 -4.829 1.00 80.75 99 PHE A C 1
ATOM 823 O O . PHE A 1 99 ? -6.900 -2.597 -4.006 1.00 80.75 99 PHE A O 1
ATOM 830 N N . SER A 1 100 ? -7.648 -2.579 -6.116 1.00 81.69 100 SER A N 1
ATOM 831 C CA . SER A 1 100 ? -6.516 -1.791 -6.607 1.00 81.69 100 SER A CA 1
ATOM 832 C C . SER A 1 100 ? -6.752 -0.303 -6.359 1.00 81.69 100 SER A C 1
ATOM 834 O O . SER A 1 100 ? -7.800 0.236 -6.726 1.00 81.69 100 SER A O 1
ATOM 836 N N . CYS A 1 101 ? -5.781 0.356 -5.726 1.00 78.25 101 CYS A N 1
ATOM 837 C CA . CYS A 1 101 ? -5.878 1.754 -5.324 1.00 78.25 101 CYS A CA 1
ATOM 838 C C . CYS A 1 101 ? -5.226 2.714 -6.305 1.00 78.25 101 CYS A C 1
ATOM 840 O O . CYS A 1 101 ? -5.789 3.748 -6.654 1.00 78.25 101 CYS A O 1
ATOM 842 N N . LYS A 1 102 ? -3.989 2.401 -6.693 1.00 85.00 102 LYS A N 1
ATOM 843 C CA . LYS A 1 102 ? -3.159 3.275 -7.519 1.00 85.00 102 LYS A CA 1
ATOM 844 C C . LYS A 1 102 ? -2.090 2.464 -8.232 1.00 85.00 102 LYS A C 1
ATOM 846 O O . LYS A 1 102 ? -1.455 1.606 -7.629 1.00 85.00 102 LYS A O 1
ATOM 851 N N . ASN A 1 103 ? -1.854 2.782 -9.499 1.00 87.75 103 ASN A N 1
ATOM 852 C CA . ASN A 1 103 ? -0.785 2.197 -10.300 1.00 87.75 103 ASN A CA 1
ATOM 853 C C . ASN A 1 103 ? 0.282 3.265 -10.581 1.00 87.75 103 ASN A C 1
ATOM 855 O O . ASN A 1 103 ? 0.009 4.246 -11.274 1.00 87.75 103 ASN A O 1
ATOM 859 N N . TYR A 1 104 ? 1.489 3.077 -10.048 1.00 83.69 104 TYR A N 1
ATOM 860 C CA . TYR A 1 104 ? 2.636 3.966 -10.273 1.00 83.69 104 TYR A CA 1
ATOM 861 C C . TYR A 1 104 ? 3.408 3.629 -11.565 1.00 83.69 104 TYR A C 1
ATOM 863 O O . TYR A 1 104 ? 4.402 4.278 -11.892 1.00 83.69 104 TYR A O 1
ATOM 871 N N . LYS A 1 105 ? 2.912 2.662 -12.349 1.00 86.94 105 LYS A N 1
ATOM 872 C CA . LYS A 1 105 ? 3.518 2.154 -13.585 1.00 86.94 105 LYS A CA 1
ATOM 873 C C . LYS A 1 105 ? 4.988 1.795 -13.334 1.00 86.94 105 LYS A C 1
ATOM 875 O O . LYS A 1 105 ? 5.280 1.202 -12.306 1.00 86.94 105 LYS A O 1
ATOM 880 N N . GLU A 1 106 ? 5.895 2.152 -14.236 1.00 82.81 106 GLU A N 1
ATOM 881 C CA . GLU A 1 106 ? 7.330 1.830 -14.157 1.00 82.81 106 GLU A CA 1
ATOM 882 C C . GLU A 1 106 ? 8.124 2.716 -13.180 1.00 82.81 106 GLU A C 1
ATOM 884 O O . GLU A 1 106 ? 9.325 2.515 -12.999 1.00 82.81 106 GLU A O 1
ATOM 889 N N . VAL A 1 107 ? 7.487 3.714 -12.556 1.00 87.75 107 VAL A N 1
ATOM 890 C CA . VAL A 1 107 ? 8.160 4.601 -11.602 1.00 87.75 107 VAL A CA 1
ATOM 891 C C . VAL A 1 107 ? 8.016 4.019 -10.205 1.00 87.75 107 VAL A C 1
ATOM 893 O O . VAL A 1 107 ? 6.920 3.995 -9.651 1.00 87.75 107 VAL A O 1
ATOM 896 N N . GLU A 1 108 ? 9.132 3.580 -9.626 1.00 92.19 108 GLU A N 1
ATOM 897 C CA . GLU A 1 108 ? 9.181 3.168 -8.224 1.00 92.19 108 GLU A CA 1
ATOM 898 C C . GLU A 1 108 ? 8.884 4.368 -7.317 1.00 92.19 108 GLU A C 1
ATOM 900 O O . GLU A 1 108 ? 9.657 5.332 -7.326 1.00 92.19 108 GLU A O 1
ATOM 905 N N . PRO A 1 109 ? 7.784 4.357 -6.546 1.00 93.06 109 PRO A N 1
ATOM 906 C CA . PRO A 1 109 ? 7.546 5.404 -5.570 1.00 93.06 109 PRO A CA 1
ATOM 907 C C . PRO A 1 109 ? 8.404 5.156 -4.329 1.00 93.06 109 PRO A C 1
ATOM 909 O O . PRO A 1 109 ? 8.606 4.015 -3.923 1.00 93.06 109 PRO A O 1
ATOM 912 N N . ASP A 1 110 ? 8.868 6.224 -3.689 1.00 94.81 110 ASP A N 1
ATOM 913 C CA . ASP A 1 110 ? 9.513 6.119 -2.384 1.00 94.81 110 ASP A CA 1
ATOM 914 C C . ASP A 1 110 ? 8.485 5.904 -1.256 1.00 94.81 110 ASP A C 1
ATOM 916 O O . ASP A 1 110 ? 7.287 6.177 -1.400 1.00 94.81 110 ASP A O 1
ATOM 920 N N . PHE A 1 111 ? 8.970 5.428 -0.108 1.00 94.56 111 PHE A N 1
ATOM 921 C CA . PHE A 1 111 ? 8.144 5.124 1.060 1.00 94.56 111 PHE A CA 1
ATOM 922 C C . PHE A 1 111 ? 7.319 6.324 1.551 1.00 94.56 111 PHE A C 1
ATOM 924 O O . PHE A 1 111 ? 6.131 6.168 1.834 1.00 94.56 111 PHE A O 1
ATOM 931 N N . GLU A 1 112 ? 7.910 7.521 1.620 1.00 95.88 112 GLU A N 1
ATOM 932 C CA . GLU A 1 112 ? 7.232 8.722 2.124 1.00 95.88 112 GLU A CA 1
ATOM 933 C C . GLU A 1 112 ? 6.092 9.145 1.192 1.00 95.88 112 GLU A C 1
ATOM 935 O O . GLU A 1 112 ? 4.990 9.463 1.644 1.00 95.88 112 GLU A O 1
ATOM 940 N N . SER A 1 113 ? 6.306 9.071 -0.122 1.00 95.06 113 SER A N 1
ATOM 941 C CA . SER A 1 113 ? 5.273 9.329 -1.129 1.00 95.06 113 SER A CA 1
ATOM 942 C C . SER A 1 113 ? 4.082 8.366 -1.012 1.00 95.06 113 SER A C 1
ATOM 944 O O . SER A 1 113 ? 2.921 8.781 -1.143 1.00 95.06 113 SER A O 1
ATOM 946 N N . VAL A 1 114 ? 4.338 7.080 -0.751 1.00 95.50 114 VAL A N 1
ATOM 947 C CA . VAL A 1 114 ? 3.279 6.075 -0.546 1.00 95.50 114 VAL A CA 1
ATOM 948 C C . VAL A 1 114 ? 2.563 6.298 0.783 1.00 95.50 114 VAL A C 1
ATOM 950 O O . VAL A 1 114 ? 1.331 6.335 0.798 1.00 95.50 114 VAL A O 1
ATOM 953 N N . LYS A 1 115 ? 3.309 6.538 1.867 1.00 95.25 115 LYS A N 1
ATOM 954 C CA . LYS A 1 115 ? 2.758 6.862 3.189 1.00 95.25 115 LYS A CA 1
ATOM 955 C C . LYS A 1 115 ? 1.806 8.052 3.110 1.00 95.25 115 LYS A C 1
ATOM 957 O O . LYS A 1 115 ? 0.655 7.937 3.517 1.00 95.25 115 LYS A O 1
ATOM 962 N N . ASN A 1 116 ? 2.236 9.158 2.505 1.00 93.88 116 ASN A N 1
ATOM 963 C CA . ASN A 1 116 ? 1.406 10.356 2.350 1.00 93.88 116 ASN A CA 1
ATOM 964 C C . ASN A 1 116 ? 0.130 10.083 1.540 1.00 93.88 116 ASN A C 1
ATOM 966 O O . ASN A 1 116 ? -0.940 10.576 1.891 1.00 93.88 116 ASN A O 1
ATOM 970 N N . THR A 1 117 ? 0.221 9.258 0.490 1.00 93.38 117 THR A N 1
ATOM 971 C CA . THR A 1 117 ? -0.952 8.851 -0.301 1.00 93.38 117 THR A CA 1
ATOM 972 C C . THR A 1 117 ? -1.963 8.083 0.561 1.00 93.38 117 THR A C 1
ATOM 974 O O . THR A 1 117 ? -3.157 8.376 0.522 1.00 93.38 117 THR A O 1
ATOM 977 N N . ILE A 1 118 ? -1.497 7.129 1.368 1.00 92.38 118 ILE A N 1
ATOM 978 C CA . ILE A 1 118 ? -2.353 6.313 2.243 1.00 92.38 118 ILE A CA 1
ATOM 979 C C . ILE A 1 118 ? -2.961 7.154 3.362 1.00 92.38 118 ILE A C 1
ATOM 981 O O . ILE A 1 118 ? -4.154 7.035 3.634 1.00 92.38 118 ILE A O 1
ATOM 985 N N . MET A 1 119 ? -2.176 8.040 3.975 1.00 91.75 119 MET A N 1
ATOM 986 C CA . MET A 1 119 ? -2.676 8.957 4.999 1.00 91.75 119 MET A CA 1
ATOM 987 C C . MET A 1 119 ? -3.786 9.852 4.450 1.00 91.75 119 MET A C 1
ATOM 989 O O . MET A 1 119 ? -4.812 10.005 5.110 1.00 91.75 119 MET A O 1
ATOM 993 N N . ALA A 1 120 ? -3.636 10.367 3.226 1.00 89.31 120 ALA A N 1
ATOM 994 C CA . ALA A 1 120 ? -4.701 11.110 2.562 1.00 89.31 120 ALA A CA 1
ATOM 995 C C . ALA A 1 120 ? -5.951 10.234 2.364 1.00 89.31 120 ALA A C 1
ATOM 997 O O . ALA A 1 120 ? -7.048 10.646 2.731 1.00 89.31 120 ALA A O 1
ATOM 998 N N . TYR A 1 121 ? -5.814 8.999 1.865 1.00 88.62 121 TYR A N 1
ATOM 999 C CA . TYR A 1 121 ? -6.954 8.079 1.721 1.00 88.62 121 TYR A CA 1
ATOM 1000 C C . TYR A 1 121 ? -7.681 7.806 3.042 1.00 88.62 121 TYR A C 1
ATOM 1002 O O . TYR A 1 121 ? -8.913 7.846 3.086 1.00 88.62 121 TYR A O 1
ATOM 1010 N N . ILE A 1 122 ? -6.937 7.560 4.119 1.00 87.50 122 ILE A N 1
ATOM 1011 C CA . ILE A 1 122 ? -7.507 7.252 5.431 1.00 87.50 122 ILE A CA 1
ATOM 1012 C C . ILE A 1 122 ? -8.191 8.484 6.035 1.00 87.50 122 ILE A C 1
ATOM 1014 O O . ILE A 1 122 ? -9.344 8.384 6.450 1.00 87.50 122 ILE A O 1
ATOM 1018 N N . LEU A 1 123 ? -7.504 9.629 6.078 1.00 83.62 123 LEU A N 1
ATOM 1019 C CA . LEU A 1 123 ? -7.964 10.812 6.809 1.00 83.62 123 LEU A CA 1
ATOM 1020 C C . LEU A 1 123 ? -8.915 11.698 6.003 1.00 83.62 123 LEU A C 1
ATOM 1022 O O . LEU A 1 123 ? -9.888 12.210 6.549 1.00 83.62 123 LEU A O 1
ATOM 1026 N N . GLU A 1 124 ? -8.638 11.908 4.718 1.00 74.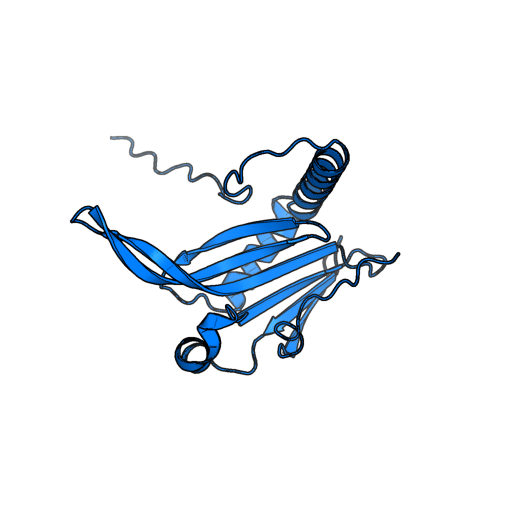50 124 GLU A N 1
ATOM 1027 C CA . GLU A 1 124 ? -9.367 12.892 3.910 1.00 74.50 124 GLU A CA 1
ATOM 1028 C C . GLU A 1 124 ? -10.571 12.273 3.199 1.00 74.50 124 GLU A C 1
ATOM 1030 O O . GLU A 1 124 ? -11.609 12.918 3.045 1.00 74.50 124 GLU A O 1
ATOM 1035 N N . TYR A 1 125 ? -10.455 11.015 2.765 1.00 72.31 125 TYR A N 1
ATOM 1036 C CA . TYR A 1 125 ? -11.475 10.375 1.930 1.00 72.31 125 TYR A CA 1
ATOM 1037 C C . TYR A 1 125 ? -12.414 9.441 2.691 1.00 72.31 125 TYR A C 1
ATOM 1039 O O . TYR A 1 125 ? -13.346 8.907 2.072 1.00 72.31 125 TYR A O 1
ATOM 1047 N N . ASP A 1 126 ? -12.189 9.250 3.996 1.00 77.38 126 ASP A N 1
ATOM 1048 C CA . ASP A 1 126 ? -12.866 8.238 4.817 1.00 77.38 126 ASP A CA 1
ATOM 1049 C C . ASP A 1 126 ? -12.885 6.872 4.100 1.00 77.38 126 ASP A C 1
ATOM 1051 O O . ASP A 1 126 ? -13.896 6.163 4.036 1.00 77.38 126 ASP A O 1
ATOM 1055 N N . ALA A 1 127 ? -11.766 6.543 3.437 1.00 81.25 127 ALA A N 1
ATOM 1056 C CA . ALA A 1 127 ? -11.690 5.392 2.543 1.00 81.25 127 ALA A CA 1
ATOM 1057 C C . ALA A 1 127 ? -11.912 4.084 3.304 1.00 81.25 127 ALA A C 1
ATOM 1059 O O . ALA A 1 127 ? -12.521 3.162 2.769 1.00 81.25 127 ALA A O 1
ATOM 1060 N N . VAL A 1 128 ? -11.500 4.041 4.575 1.00 82.94 128 VAL A N 1
ATOM 1061 C CA . VAL A 1 128 ? -11.662 2.882 5.454 1.00 82.94 128 VAL A CA 1
ATOM 1062 C C . VAL A 1 128 ? -13.129 2.469 5.568 1.00 82.94 128 VAL A C 1
ATOM 1064 O O . VAL A 1 128 ? -13.472 1.331 5.247 1.00 82.94 128 VAL A O 1
ATOM 1067 N N . ASN A 1 129 ? -14.019 3.389 5.950 1.00 83.69 129 ASN A N 1
ATOM 1068 C CA . ASN A 1 129 ? -15.437 3.065 6.112 1.00 83.69 129 ASN A CA 1
ATOM 1069 C C . ASN A 1 129 ? -16.093 2.668 4.786 1.00 83.69 129 ASN A C 1
ATOM 1071 O O . ASN A 1 129 ? -16.897 1.734 4.748 1.00 83.69 129 ASN A O 1
ATOM 1075 N N . LYS A 1 130 ? -15.728 3.338 3.687 1.00 84.06 130 LYS A N 1
ATOM 1076 C CA . LYS A 1 130 ? -16.259 3.032 2.349 1.00 84.06 130 LYS A CA 1
ATOM 1077 C C . LYS A 1 130 ? -15.838 1.645 1.866 1.00 84.06 130 LYS A C 1
ATOM 1079 O O . LYS A 1 130 ? -16.679 0.893 1.380 1.00 84.06 130 LYS A O 1
ATOM 1084 N N . MET A 1 131 ? -14.568 1.288 2.041 1.00 83.50 131 MET A N 1
ATOM 1085 C CA . MET A 1 131 ? -14.037 -0.020 1.650 1.00 83.50 131 MET A CA 1
ATOM 1086 C C . MET A 1 131 ? -14.651 -1.144 2.485 1.00 83.50 131 MET A C 1
ATOM 1088 O O . MET A 1 131 ? -15.088 -2.146 1.928 1.00 83.50 131 MET A O 1
ATOM 1092 N N . LEU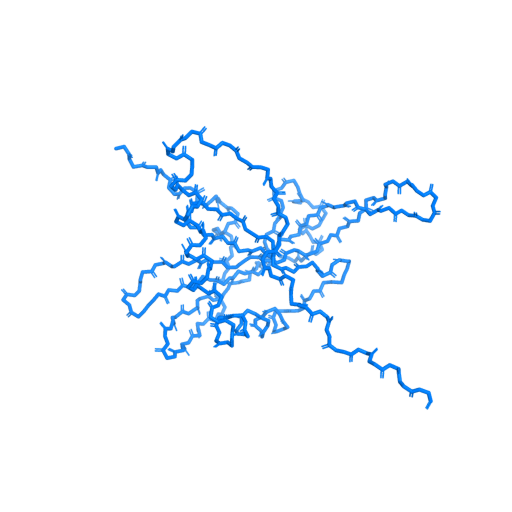 A 1 132 ? -14.788 -0.955 3.802 1.00 83.19 132 LEU A N 1
ATOM 1093 C CA . LEU A 1 132 ? -15.461 -1.928 4.665 1.00 83.19 132 LEU A CA 1
ATOM 1094 C C . LEU A 1 132 ? -16.948 -2.101 4.331 1.00 83.19 132 LEU A C 1
ATOM 1096 O O . LEU A 1 132 ? -17.480 -3.207 4.434 1.00 83.19 132 LEU A O 1
ATOM 1100 N N . ALA A 1 133 ? -17.646 -1.020 3.971 1.00 85.25 133 ALA A N 1
ATOM 1101 C CA . ALA A 1 133 ? -19.037 -1.104 3.538 1.00 85.25 133 ALA A CA 1
ATOM 1102 C C . ALA A 1 133 ? -19.155 -1.931 2.251 1.00 85.25 133 ALA A C 1
ATOM 1104 O O . ALA A 1 133 ? -19.986 -2.836 2.181 1.00 85.25 133 ALA A O 1
ATOM 1105 N N . TYR A 1 134 ? -18.274 -1.680 1.280 1.00 83.12 134 TYR A N 1
ATOM 1106 C CA . TYR A 1 134 ? -18.240 -2.431 0.030 1.00 83.12 134 TYR A CA 1
ATOM 1107 C C . TYR A 1 134 ? -17.884 -3.910 0.246 1.00 83.12 134 TYR A C 1
ATOM 1109 O O . TYR A 1 134 ? -18.545 -4.785 -0.306 1.00 83.12 134 TYR A O 1
ATOM 1117 N N . ASP A 1 135 ? -16.905 -4.211 1.106 1.00 81.12 135 ASP A N 1
ATOM 1118 C CA . ASP A 1 135 ? -16.527 -5.579 1.491 1.00 81.12 135 ASP A CA 1
ATOM 1119 C C . ASP A 1 135 ? -17.720 -6.360 2.077 1.00 81.12 135 ASP A C 1
ATOM 1121 O O . ASP A 1 135 ? -18.001 -7.489 1.667 1.00 81.12 135 ASP A O 1
ATOM 1125 N N . LYS A 1 136 ? -18.499 -5.724 2.965 1.00 83.75 136 LYS A N 1
ATOM 1126 C CA . LYS A 1 136 ? -19.729 -6.305 3.534 1.00 83.75 136 LYS A CA 1
ATOM 1127 C C . LYS A 1 136 ? -20.812 -6.534 2.481 1.00 83.75 136 LYS A C 1
ATOM 1129 O O . LYS A 1 136 ? -21.469 -7.577 2.492 1.00 83.75 136 LYS A O 1
ATOM 1134 N N . GLU A 1 137 ? -21.021 -5.575 1.580 1.00 84.06 137 GLU A N 1
ATOM 1135 C CA . GLU A 1 137 ? -21.969 -5.737 0.475 1.00 84.06 137 GLU A CA 1
ATOM 1136 C C . GLU A 1 137 ? -21.570 -6.908 -0.427 1.00 84.06 137 GLU A C 1
ATOM 1138 O O . GLU A 1 137 ? -22.423 -7.722 -0.792 1.00 84.06 137 GLU A O 1
ATOM 1143 N N . LEU A 1 138 ? -20.281 -7.035 -0.738 1.00 79.94 138 LEU A N 1
ATOM 1144 C CA . LEU A 1 138 ? -19.743 -8.088 -1.589 1.00 79.94 138 LEU A CA 1
ATOM 1145 C C . LEU A 1 138 ? -19.919 -9.473 -0.954 1.00 79.94 138 LEU A C 1
ATOM 1147 O O . LEU A 1 138 ? -20.434 -10.380 -1.613 1.00 79.94 138 LEU A O 1
ATOM 1151 N N . LEU A 1 139 ? -19.621 -9.608 0.343 1.00 79.38 139 LEU A N 1
ATOM 1152 C CA . LEU A 1 139 ? -19.887 -10.829 1.110 1.00 79.38 139 LEU A CA 1
ATOM 1153 C C . LEU A 1 139 ? -21.375 -11.213 1.042 1.00 79.38 139 LEU A C 1
ATOM 1155 O O . LEU A 1 139 ? -21.729 -12.345 0.715 1.00 79.38 139 LEU A O 1
ATOM 1159 N N . SER A 1 140 ? -22.267 -10.242 1.254 1.00 78.81 140 SER A N 1
ATOM 1160 C CA . SER A 1 140 ? -23.713 -10.487 1.241 1.00 78.81 140 SER A CA 1
ATOM 1161 C C 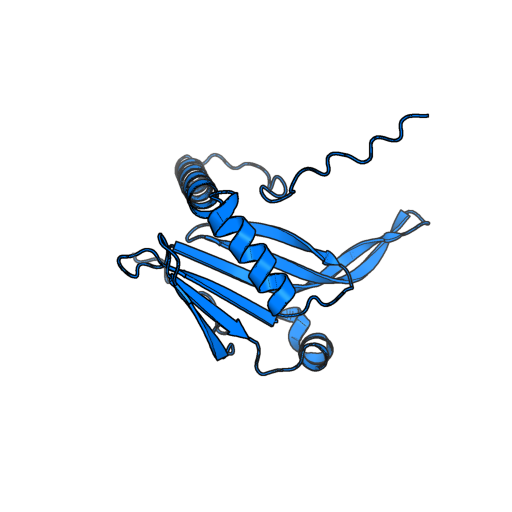. SER A 1 140 ? -24.263 -10.887 -0.138 1.00 78.81 140 SER A C 1
ATOM 1163 O O . SER A 1 140 ? -25.291 -11.564 -0.222 1.00 78.81 140 SER A O 1
ATOM 1165 N N . LYS A 1 141 ? -23.601 -10.485 -1.234 1.00 75.25 141 LYS A N 1
ATOM 1166 C CA . LYS A 1 141 ? -23.933 -10.912 -2.606 1.00 75.25 141 LYS A CA 1
ATOM 1167 C C . LYS A 1 141 ? -23.448 -12.336 -2.882 1.00 75.25 141 LYS A C 1
ATOM 1169 O O . LYS A 1 141 ? -24.203 -13.123 -3.456 1.00 75.25 141 LYS A O 1
ATOM 1174 N N . GLN A 1 142 ? -22.245 -12.685 -2.418 1.00 70.50 142 GLN A N 1
ATOM 1175 C CA . GLN A 1 142 ? -21.702 -14.042 -2.528 1.00 70.50 142 GLN A CA 1
ATOM 1176 C C . GLN A 1 142 ? -22.560 -15.061 -1.766 1.00 70.50 142 GLN A C 1
ATOM 1178 O O . GLN A 1 142 ? -22.905 -16.103 -2.320 1.00 70.50 142 GLN A O 1
ATOM 1183 N N . GLU A 1 143 ? -23.001 -14.733 -0.548 1.00 73.75 143 GLU A N 1
ATOM 1184 C CA . GLU A 1 143 ? -23.907 -15.584 0.243 1.00 73.75 143 GLU A CA 1
ATOM 1185 C C . GLU A 1 143 ? -25.265 -15.820 -0.440 1.00 73.75 143 GLU A C 1
ATOM 1187 O O . GLU A 1 143 ? -25.907 -16.849 -0.230 1.00 73.75 143 GLU A O 1
ATOM 1192 N N . LYS A 1 144 ? -25.698 -14.888 -1.298 1.00 75.44 144 LYS A N 1
ATOM 1193 C CA . LYS A 1 144 ? -26.939 -14.985 -2.082 1.00 75.44 144 LYS A CA 1
ATOM 1194 C C . LYS A 1 144 ? -26.760 -15.688 -3.433 1.00 75.44 144 LYS A C 1
ATOM 1196 O O . LYS A 1 144 ? -27.732 -15.790 -4.179 1.00 75.44 144 LYS A O 1
ATOM 1201 N N . GLY A 1 145 ? -25.556 -16.165 -3.762 1.00 55.12 145 GLY A N 1
ATOM 1202 C CA . GLY A 1 145 ? -25.267 -16.845 -5.030 1.00 55.12 145 GLY A CA 1
ATOM 1203 C C . GLY A 1 145 ? -25.348 -15.937 -6.262 1.00 55.12 145 GLY A C 1
ATOM 1204 O O . GLY A 1 145 ? -25.519 -16.428 -7.375 1.00 55.12 145 GLY A O 1
ATOM 1205 N N . LEU A 1 146 ? -25.251 -14.617 -6.075 1.00 52.59 146 LEU A N 1
ATOM 1206 C CA . LEU A 1 146 ? -25.213 -13.641 -7.161 1.00 52.59 146 LEU A CA 1
ATOM 1207 C C . LEU A 1 146 ? -23.746 -13.373 -7.520 1.00 52.59 146 LEU A C 1
ATOM 1209 O O . LEU A 1 146 ? -23.057 -12.628 -6.827 1.00 52.59 146 LEU A O 1
ATOM 1213 N N . THR A 1 147 ? -23.255 -13.997 -8.590 1.00 45.69 147 THR A N 1
ATOM 1214 C CA . THR A 1 147 ? -21.961 -13.654 -9.198 1.00 45.69 147 THR A CA 1
ATOM 1215 C C . THR A 1 147 ? -22.089 -12.368 -9.998 1.00 45.69 147 THR A C 1
ATOM 1217 O O . THR A 1 147 ? -23.011 -12.254 -10.808 1.00 45.69 147 THR A O 1
ATOM 1220 N N . GLN A 1 148 ? -21.151 -11.436 -9.830 1.00 52.81 148 GLN A N 1
ATOM 1221 C CA . GLN A 1 148 ? -21.005 -10.335 -10.774 1.00 52.81 148 GLN A CA 1
ATOM 1222 C C . GLN A 1 148 ? -19.554 -9.893 -10.950 1.00 52.81 148 GLN A C 1
ATOM 1224 O O . GLN A 1 148 ? -18.732 -10.044 -10.045 1.00 52.81 148 GLN A O 1
ATOM 1229 N N . ASP A 1 149 ? -19.312 -9.409 -12.167 1.00 42.00 149 ASP A N 1
ATOM 1230 C CA . ASP A 1 149 ? -18.046 -9.086 -12.806 1.00 42.00 149 ASP A CA 1
ATOM 1231 C C . ASP A 1 149 ? -17.158 -8.142 -11.990 1.00 42.00 149 ASP A C 1
ATOM 1233 O O . ASP A 1 149 ? -17.618 -7.236 -11.296 1.00 42.00 149 ASP A O 1
ATOM 1237 N N . SER A 1 150 ? -15.853 -8.371 -12.097 1.00 37.41 150 SER A N 1
ATOM 1238 C CA . SER A 1 150 ? -14.793 -7.540 -11.538 1.00 37.41 150 SER A CA 1
ATOM 1239 C C . SER A 1 150 ? -14.807 -6.140 -12.166 1.00 37.41 150 SER A C 1
ATOM 1241 O O . SER A 1 150 ? -14.116 -5.902 -13.156 1.00 37.41 150 SER A O 1
ATOM 1243 N N . GLU A 1 151 ? -15.593 -5.215 -11.613 1.00 44.28 151 GLU A N 1
ATOM 1244 C CA . GLU A 1 151 ? -15.517 -3.793 -11.963 1.00 44.28 151 GLU A CA 1
ATOM 1245 C C . GLU A 1 151 ? -14.352 -3.101 -11.234 1.00 44.28 151 GLU A C 1
ATOM 1247 O O . GLU A 1 151 ? -14.070 -3.330 -10.056 1.00 44.28 151 GLU A O 1
ATOM 1252 N N . GLN A 1 152 ? -13.644 -2.276 -12.002 1.00 42.44 152 GLN A N 1
ATOM 1253 C CA . GLN A 1 152 ? -12.430 -1.553 -11.649 1.00 42.44 152 GLN A CA 1
ATOM 1254 C C . GLN A 1 152 ? -12.646 -0.526 -10.518 1.00 42.44 152 GLN A C 1
ATOM 1256 O O . GLN A 1 152 ? -13.559 0.289 -10.564 1.00 42.44 152 GLN A O 1
ATOM 1261 N N . GLY A 1 153 ? -11.724 -0.537 -9.547 1.00 40.91 153 GLY A N 1
ATOM 1262 C CA . GLY A 1 153 ? -11.094 0.655 -8.960 1.00 40.91 153 GLY A CA 1
ATOM 1263 C C . GLY A 1 153 ? -11.984 1.721 -8.310 1.00 40.91 153 GLY A C 1
ATOM 1264 O O . GLY A 1 153 ? -12.156 2.802 -8.858 1.00 40.91 153 GLY A O 1
ATOM 1265 N N . PHE A 1 154 ? -12.398 1.514 -7.056 1.00 43.19 154 PHE A N 1
ATOM 1266 C CA . PHE A 1 154 ? -13.020 2.563 -6.222 1.00 43.19 154 PHE A CA 1
ATOM 1267 C C . PHE A 1 154 ? -12.057 3.720 -5.853 1.00 43.19 154 PHE A C 1
ATOM 1269 O O . PHE A 1 154 ? -12.467 4.736 -5.296 1.00 43.19 154 PHE A O 1
ATOM 1276 N N . CYS A 1 155 ? -10.765 3.582 -6.152 1.00 44.41 155 CYS A N 1
ATOM 1277 C CA . CYS A 1 155 ? -9.723 4.529 -5.757 1.00 44.41 155 CYS A CA 1
ATOM 1278 C C . CYS A 1 155 ? -9.219 5.433 -6.883 1.00 44.41 155 CYS A C 1
ATOM 1280 O O . CYS A 1 155 ? -8.250 6.166 -6.669 1.00 44.41 155 CYS A O 1
ATOM 1282 N N . GLU A 1 156 ? -9.849 5.419 -8.060 1.00 37.88 156 GLU A N 1
ATOM 1283 C CA . GLU A 1 156 ? -9.586 6.459 -9.049 1.00 37.88 156 GLU A CA 1
ATOM 1284 C C . GLU A 1 156 ? -10.086 7.799 -8.497 1.00 37.88 156 GLU A C 1
ATOM 1286 O O . GLU A 1 156 ? -11.253 8.177 -8.602 1.00 37.88 156 GLU A O 1
ATOM 1291 N N . SER A 1 157 ? -9.180 8.536 -7.857 1.00 37.00 157 SER A N 1
ATOM 1292 C CA . SER A 1 157 ? -9.356 9.952 -7.599 1.00 37.00 157 SER A CA 1
ATOM 1293 C C . SER A 1 157 ? -9.563 10.639 -8.945 1.00 37.00 157 SER A C 1
ATOM 1295 O O . SER A 1 157 ? -8.640 10.767 -9.750 1.00 37.00 157 SER A O 1
ATOM 1297 N N . ASN A 1 158 ? -10.807 11.056 -9.181 1.00 36.34 158 ASN A N 1
ATOM 1298 C CA . ASN A 1 158 ? -11.223 11.863 -10.318 1.00 36.34 158 ASN A CA 1
ATOM 1299 C C . ASN A 1 158 ? -10.172 12.936 -10.643 1.00 36.34 158 ASN A C 1
ATOM 1301 O O . ASN A 1 158 ? -9.986 13.895 -9.894 1.00 36.34 158 ASN A O 1
ATOM 1305 N N . HIS A 1 159 ? -9.524 12.801 -11.799 1.00 39.66 159 HIS A N 1
ATOM 1306 C CA . HIS A 1 159 ? -8.877 13.919 -12.471 1.00 39.66 159 HIS A CA 1
ATOM 1307 C C . HIS A 1 159 ? -9.948 14.961 -12.830 1.00 39.66 159 HIS A C 1
ATOM 1309 O O . HIS A 1 159 ? -10.709 14.771 -13.775 1.00 3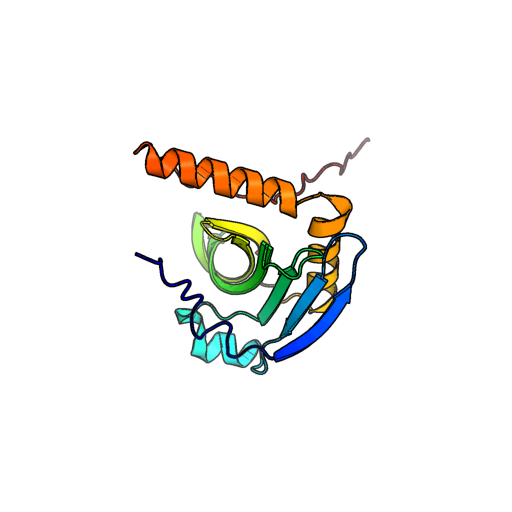9.66 159 HIS A O 1
ATOM 1315 N N . HIS A 1 160 ? -10.003 16.062 -12.083 1.00 32.69 160 HIS A N 1
ATOM 1316 C CA . HIS A 1 160 ? -10.623 17.351 -12.431 1.00 32.69 160 HIS A CA 1
ATOM 1317 C C . HIS A 1 160 ? -9.747 18.418 -11.743 1.00 32.69 160 HIS A C 1
ATOM 1319 O O . HIS A 1 160 ? -9.553 18.340 -10.539 1.00 32.69 160 HIS A O 1
ATOM 1325 N N . ASN A 1 161 ? -9.135 19.420 -12.372 1.00 30.89 161 ASN A N 1
ATOM 1326 C CA . ASN A 1 161 ? -9.428 20.161 -13.593 1.00 30.89 161 ASN A CA 1
ATOM 1327 C C . ASN A 1 161 ? -8.104 20.628 -14.226 1.00 30.89 161 ASN A C 1
ATOM 1329 O O . ASN A 1 161 ? -7.436 21.476 -13.640 1.00 30.89 161 ASN A O 1
ATOM 1333 N N . ASP A 1 162 ? -7.821 20.223 -15.461 1.00 35.16 162 ASP A N 1
ATOM 1334 C CA . ASP A 1 162 ? -7.080 21.073 -16.398 1.00 35.16 162 ASP A CA 1
ATOM 1335 C C . ASP A 1 162 ? -8.107 21.712 -17.337 1.00 35.16 162 ASP A C 1
ATOM 1337 O O . ASP A 1 162 ? -8.367 21.264 -18.456 1.00 35.16 162 ASP A O 1
ATOM 1341 N N . LYS A 1 163 ? -8.768 22.767 -16.849 1.00 33.22 163 LYS A N 1
ATOM 1342 C CA . LYS A 1 163 ? -9.499 23.668 -17.737 1.00 33.22 163 LYS A CA 1
ATOM 1343 C C . LYS A 1 163 ? -8.493 24.617 -18.371 1.00 33.22 163 LYS A C 1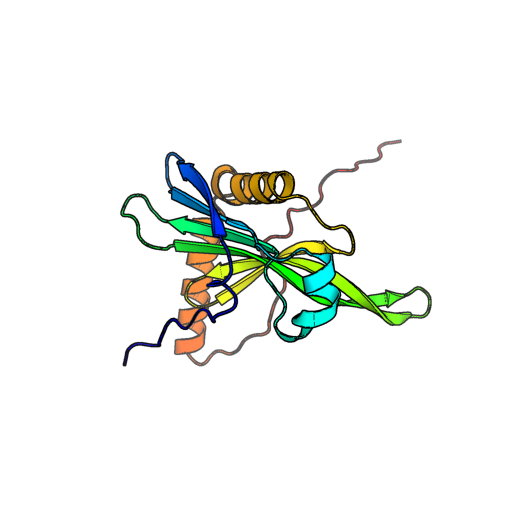
ATOM 1345 O O . LYS A 1 163 ? -8.227 25.697 -17.852 1.00 33.22 163 LYS A O 1
ATOM 1350 N N . LYS A 1 164 ? -8.021 24.232 -19.560 1.00 36.53 164 LYS A N 1
ATOM 1351 C CA . LYS A 1 164 ? -7.744 25.200 -20.625 1.00 36.53 164 LYS A CA 1
ATOM 1352 C C . LYS A 1 164 ? -8.983 26.079 -20.792 1.00 36.53 164 LYS A C 1
ATOM 1354 O O . LYS A 1 164 ? -10.042 25.589 -21.182 1.00 36.53 164 LYS A O 1
ATOM 1359 N N . VAL A 1 165 ? -8.839 27.369 -20.528 1.00 37.94 165 VAL A N 1
ATOM 1360 C CA . VAL A 1 165 ? -9.699 28.398 -21.107 1.00 37.94 165 VAL A CA 1
ATOM 1361 C C . VAL A 1 165 ? -8.775 29.375 -21.822 1.00 37.94 165 VAL A C 1
ATOM 1363 O O . VAL A 1 165 ? -7.809 29.844 -21.230 1.00 37.94 165 VAL A O 1
ATOM 1366 N N . HIS A 1 166 ? -9.087 29.521 -23.110 1.00 37.66 166 HIS A N 1
ATOM 1367 C CA . HIS A 1 166 ? -8.543 30.359 -24.179 1.00 37.66 166 HIS A CA 1
ATOM 1368 C C . HIS A 1 166 ? -7.530 31.457 -23.857 1.00 37.66 166 HIS A C 1
ATOM 1370 O O . HIS A 1 166 ? -7.832 32.329 -23.015 1.00 37.66 166 HIS A O 1
#

Foldseek 3Di:
DDDPPCPDPLCVQWDFDDWDDDPWKIKTKTAHPDDPVCCVVPPQVVQHFGMKIFIAGPVRHTQKMKTFTWHWDWDQDPVRDTDIFIWTWTWIGGPQDIATADIPTNDDDDPVVVVVVVCCCVPVVVVSVVVVVVSVVVVVCVVVVNDDDDDHDPNPPDDDDPDDDD

Secondary structure (DSSP, 8-state):
--------TTTTTPEEEEEEE-SSEEEEEEE-SS-HHHHHHH-GGG--EEEEEEEEETT--EEEEEEEEEEEEEEE-TTS-EEEEEEEEEEEE-SS-EEEEEE-TTS---HHHHHHHHHHHHHTS-HHHHHHHHHHHHHHHHHTT--------TT-----------

Radius of gyration: 17.52 Å; Cα contacts (8 Å, |Δi|>4): 248; chains: 1; bounding box: 44×54×53 Å

pLDDT: mean 78.67, std 19.79, range [30.28, 96.38]

Sequence (166 aa):
MSATQQNSPRWERLVKVEEIETETYFIDAYCSPISSAELKENHLDEKPILYAFAVFDRENHYVLSYGLEIREAYRVNENDDDEPYIGYFLETFCPNSQFSCKNYKEVEPDFESVKNTIMAYILEYDAVNKMLAYDKELLSKQEKGLTQDSEQGFCESNHHNDKKVH

Organism: Chloroherpeton thalassium (strain ATCC 35110 / GB-78) (NCBI:txid517418)

Nearest PDB structures (foldseek):
  4jch-assembly1_A  TM=4.330E-01  e=7.336E-01  Saccharomyces cerevisiae S288C
  4gn2-assembly1_A  TM=3.682E-01  e=1.505E+00  Pseudomonas aeruginosa
  6q50-assembly1_A  TM=3.007E-01  e=5.074E+00  Leishmania mexicana MHOM/GT/2001/U1103

Mean predicted aligned error: 10.1 Å

Solvent-accessible surface area (backbone atoms only — not comparable to full-atom values): 9894 Å² total; per-residue (Å²): 135,80,80,77,85,70,82,52,81,73,62,75,63,42,42,80,77,50,76,47,82,54,99,67,34,38,34,44,30,28,35,39,83,63,54,70,69,59,41,65,76,75,37,46,92,78,34,45,56,52,38,37,37,42,34,22,39,85,86,69,45,82,61,39,31,41,34,31,26,36,34,79,45,73,45,74,46,99,84,76,43,81,41,80,45,60,28,36,35,34,30,36,41,45,94,83,43,74,46,58,44,47,74,51,42,77,50,84,77,53,70,66,65,50,50,54,52,50,50,44,38,52,71,75,62,47,40,61,64,55,51,53,50,49,39,51,52,51,53,59,34,55,78,68,71,54,83,77,80,93,75,81,51,95,43,69,72,76,91,79,80,89,76,86,74,135